Protein AF-A0A523JBJ1-F1 (afdb_monomer_lite)

pLDDT: mean 86.75, std 14.18, range [35.69, 98.5]

Radius of gyration: 25.0 Å; chains: 1; bounding box: 53×35×85 Å

Secondary structure (DSSP, 8-state):
------PPPPP-EEEE-S-SSBS-SS-EEEEES---TT-EEEEESSTT--GGGEEEEEE-SSSSEEEEEPPPP-S-EEEEEEEEEE-TTSPBPPPPS--EEEEE-SS----EEE----SS--SS-EEEEESPPTT--EEEESSTTS-SEEEEE-S-SSSEEEEEPP-S----

Foldseek 3Di:
DDDPPPADAAFEEKEWPDDPPDQFQKTKMKTFDQADAQKKKWKFQDQQRDPVRTFWIDGDPDGTIDMTIGHGDDDFDKGKMWMWIAHPVGRIHGIYPYIYIHGHDDPPDPWDKAFPDDVDDDQKGKIKIAQHDQQAKDFDAPDPVRPHTQWIDGRHHDRMDITTGHPPPPPD

Sequence (172 aa):
MQGATQGLRAPQNMLTLTTSPSSDPTPRFLIEGNFQIGNTIAIYLSSTCSEETLKGSVVAQNNTSAYVTSLPLTADGIYTYYSKTTSRDGQSSDCSTSSASYSFQTGQTELFIDVPINTGASLNPFVVVSNITIGASVFLFTDTNCRQLAGSESFVNSTSVEIEVDDGILTN

Structure (mmCIF, N/CA/C/O backbone):
data_AF-A0A523JBJ1-F1
#
_entry.id   AF-A0A523JBJ1-F1
#
loop_
_atom_site.group_PDB
_atom_site.id
_atom_site.type_symbol
_atom_site.label_atom_id
_atom_site.label_alt_id
_atom_site.label_comp_id
_atom_site.label_asym_id
_atom_site.label_entity_id
_atom_site.label_seq_id
_atom_site.pdbx_PDB_ins_code
_atom_site.Cartn_x
_atom_site.Cartn_y
_atom_site.Cartn_z
_atom_site.occupancy
_atom_site.B_iso_or_equiv
_atom_site.auth_seq_id
_atom_site.auth_comp_id
_atom_site.auth_asym_id
_atom_site.auth_atom_id
_atom_site.pdbx_PDB_model_num
ATOM 1 N N . MET A 1 1 ? -29.507 1.339 38.194 1.00 40.06 1 MET A N 1
ATOM 2 C CA . MET A 1 1 ? -28.825 2.153 37.167 1.00 40.06 1 MET A CA 1
ATOM 3 C C . MET A 1 1 ? -28.187 1.192 36.175 1.00 40.06 1 MET A C 1
ATOM 5 O O . MET A 1 1 ? -27.147 0.629 36.481 1.00 40.06 1 MET A O 1
ATOM 9 N N . GLN A 1 2 ? -28.864 0.885 35.067 1.00 40.47 2 GLN A N 1
ATOM 10 C CA . GLN A 1 2 ? -28.306 0.039 34.008 1.00 40.47 2 GLN A CA 1
ATOM 11 C C . GLN A 1 2 ? -27.459 0.935 33.103 1.00 40.47 2 GLN A C 1
ATOM 13 O O . GLN A 1 2 ? -27.996 1.720 32.327 1.00 40.47 2 GLN A O 1
ATOM 18 N N . GLY A 1 3 ? -26.137 0.882 33.270 1.00 40.38 3 GLY A N 1
ATOM 19 C CA . GLY A 1 3 ? -25.210 1.502 32.331 1.00 40.38 3 GLY A CA 1
ATOM 20 C C . GLY A 1 3 ? -25.229 0.692 31.043 1.00 40.38 3 GLY A C 1
ATOM 21 O O . GLY A 1 3 ? -24.780 -0.449 31.034 1.00 40.38 3 GLY A O 1
ATOM 22 N N . ALA A 1 4 ? -25.789 1.254 29.974 1.00 44.25 4 ALA A N 1
ATOM 23 C CA . ALA A 1 4 ? -25.639 0.685 28.647 1.00 44.25 4 ALA A CA 1
ATOM 24 C C . ALA A 1 4 ? -24.142 0.674 28.309 1.00 44.25 4 ALA A C 1
ATOM 26 O O . ALA A 1 4 ? -23.529 1.734 28.168 1.00 44.25 4 ALA A O 1
ATOM 27 N N . THR A 1 5 ? -23.544 -0.510 28.196 1.00 50.25 5 THR A N 1
ATOM 28 C CA . THR A 1 5 ? -22.264 -0.685 27.515 1.00 50.25 5 THR A CA 1
ATOM 29 C C . THR A 1 5 ? -22.492 -0.288 26.062 1.00 50.25 5 THR A C 1
ATOM 31 O O . THR A 1 5 ? -23.004 -1.067 25.262 1.00 50.25 5 THR A O 1
ATOM 34 N N . GLN A 1 6 ? -22.209 0.971 25.720 1.00 55.12 6 GLN A N 1
ATOM 35 C CA . GLN A 1 6 ? -22.236 1.395 24.326 1.00 55.12 6 GLN A CA 1
ATOM 36 C C . GLN A 1 6 ? -21.192 0.564 23.579 1.00 55.12 6 GLN A C 1
ATOM 38 O O . GLN A 1 6 ? -19.997 0.689 23.838 1.00 55.12 6 GLN A O 1
ATOM 43 N N . GLY A 1 7 ? -21.663 -0.341 22.719 1.00 68.06 7 GLY A N 1
ATOM 44 C CA . GLY A 1 7 ? -20.809 -1.218 21.928 1.00 68.06 7 GLY A CA 1
ATOM 45 C C . GLY A 1 7 ? -19.844 -0.409 21.066 1.00 68.06 7 GLY A C 1
ATOM 46 O O . GLY A 1 7 ? -20.199 0.652 20.542 1.00 68.06 7 GLY A O 1
ATOM 47 N N . LEU A 1 8 ? -18.616 -0.907 20.940 1.00 86.75 8 LEU A N 1
ATOM 48 C CA . LEU A 1 8 ? -17.588 -0.277 20.128 1.00 86.75 8 LEU A CA 1
ATOM 49 C C . LEU A 1 8 ? -18.034 -0.271 18.661 1.00 86.75 8 LEU A C 1
ATOM 51 O O . LEU A 1 8 ? -18.395 -1.311 18.113 1.00 86.75 8 LEU A O 1
ATOM 55 N N . ARG A 1 9 ? -18.043 0.902 18.025 1.00 90.38 9 ARG A N 1
ATOM 56 C CA . ARG A 1 9 ? -18.502 1.042 16.639 1.00 90.38 9 ARG A CA 1
ATOM 57 C C . ARG A 1 9 ? -17.362 0.784 15.661 1.00 90.38 9 ARG A C 1
ATOM 59 O O . ARG A 1 9 ? -16.225 1.184 15.908 1.00 90.38 9 ARG A O 1
ATOM 66 N N . ALA A 1 10 ? -17.698 0.149 14.543 1.00 94.38 10 ALA A N 1
ATOM 67 C CA . ALA A 1 10 ? -16.782 0.009 13.422 1.00 94.38 10 ALA A CA 1
ATOM 68 C C . ALA A 1 10 ? -16.414 1.394 12.847 1.00 94.38 10 ALA A C 1
ATOM 70 O O . ALA A 1 10 ? -17.237 2.320 12.911 1.00 94.38 10 ALA A O 1
ATOM 71 N N . PRO A 1 11 ? -15.206 1.553 12.279 1.00 95.75 11 PRO A N 1
ATOM 72 C CA . PRO A 1 11 ? -14.852 2.751 11.526 1.00 95.75 11 PRO A CA 1
ATOM 73 C C . PRO A 1 11 ? -15.815 2.997 10.356 1.00 95.75 11 PRO A C 1
ATOM 75 O O . PRO A 1 11 ? -16.339 2.057 9.755 1.00 95.75 11 PRO A O 1
ATOM 78 N N . GLN A 1 12 ? -16.066 4.269 10.052 1.00 95.69 12 GLN A N 1
ATOM 79 C CA . GLN A 1 12 ? -17.123 4.692 9.129 1.00 95.69 12 GLN A CA 1
ATOM 80 C C . GLN A 1 12 ? -16.608 4.938 7.715 1.00 95.69 12 GLN A C 1
ATOM 82 O O . GLN A 1 12 ? -17.297 4.605 6.755 1.00 95.69 12 GLN A O 1
ATOM 87 N N . ASN A 1 13 ? -15.414 5.516 7.589 1.00 96.12 13 ASN A N 1
ATOM 88 C CA . ASN A 1 13 ? -14.825 5.864 6.304 1.00 96.12 13 ASN A CA 1
ATOM 89 C C . ASN A 1 13 ? -13.325 5.564 6.302 1.00 96.12 13 ASN A C 1
ATOM 91 O O . ASN A 1 13 ? -12.675 5.564 7.352 1.00 96.12 13 ASN A O 1
ATOM 95 N N . MET A 1 14 ? -12.782 5.310 5.118 1.00 97.12 14 MET A N 1
ATOM 96 C CA . MET A 1 14 ? -11.365 5.037 4.926 1.00 97.12 14 MET A CA 1
ATOM 97 C C . MET A 1 14 ? -10.899 5.630 3.602 1.00 97.12 14 MET A C 1
ATOM 99 O O . MET A 1 14 ? -11.498 5.379 2.560 1.00 97.12 14 MET A O 1
ATOM 103 N N . LEU A 1 15 ? -9.812 6.395 3.647 1.00 95.81 15 LEU A N 1
ATOM 104 C CA . LEU A 1 15 ? -9.244 7.099 2.503 1.00 95.81 15 LEU A CA 1
ATOM 105 C C . LEU A 1 15 ? -7.750 6.790 2.392 1.00 95.81 15 LEU A C 1
ATOM 107 O O . LEU A 1 15 ? -7.019 6.872 3.381 1.00 95.81 15 LEU A O 1
ATOM 111 N N . THR A 1 16 ? -7.284 6.469 1.187 1.00 95.19 16 THR A N 1
ATOM 112 C CA . THR A 1 16 ? -5.851 6.360 0.885 1.00 95.19 16 THR A CA 1
ATOM 113 C C . THR A 1 16 ? -5.263 7.767 0.753 1.00 95.19 16 THR A C 1
ATOM 115 O O . THR A 1 16 ? -5.763 8.578 -0.022 1.00 95.19 16 THR A O 1
ATOM 118 N N . LEU A 1 17 ? -4.213 8.066 1.517 1.00 92.50 17 LEU A N 1
ATOM 119 C CA . LEU A 1 17 ? -3.486 9.341 1.464 1.00 92.50 17 LEU A CA 1
ATOM 120 C C . LEU A 1 17 ? -2.255 9.274 0.563 1.00 92.50 17 LEU A C 1
ATOM 122 O O . LEU A 1 17 ? -1.823 10.295 0.036 1.00 92.50 17 LEU A O 1
ATOM 126 N N . THR A 1 18 ? -1.672 8.086 0.414 1.00 86.50 18 THR A N 1
ATOM 127 C CA . THR A 1 18 ? -0.615 7.857 -0.569 1.00 86.50 18 THR A CA 1
ATOM 128 C C . THR A 1 18 ? -1.235 7.831 -1.961 1.00 86.50 18 THR A C 1
ATOM 130 O O . THR A 1 18 ? -2.264 7.188 -2.180 1.00 86.50 18 THR A O 1
ATOM 133 N N . THR A 1 19 ? -0.615 8.534 -2.906 1.00 85.56 19 THR A N 1
ATOM 134 C CA . THR A 1 19 ? -1.013 8.493 -4.316 1.00 85.56 19 THR A CA 1
ATOM 135 C C . THR A 1 19 ? -0.988 7.056 -4.819 1.00 85.56 19 THR A C 1
ATOM 137 O O . THR A 1 19 ? -0.114 6.279 -4.444 1.00 85.56 19 THR A O 1
ATOM 140 N N . SER A 1 20 ? -1.961 6.685 -5.643 1.00 86.12 20 SER A N 1
ATOM 141 C CA . SER A 1 20 ? -2.076 5.331 -6.172 1.00 86.12 20 SER A CA 1
ATOM 142 C C . SER A 1 20 ? -2.513 5.383 -7.637 1.00 86.12 20 SER A C 1
ATOM 144 O O . SER A 1 20 ? -3.434 6.150 -7.931 1.00 86.12 20 SER A O 1
ATOM 146 N N . PRO A 1 21 ? -1.910 4.584 -8.539 1.00 88.75 21 PRO A N 1
ATOM 147 C CA . PRO A 1 21 ? -0.831 3.614 -8.295 1.00 88.75 21 PRO A CA 1
ATOM 148 C C . PRO A 1 21 ? 0.502 4.232 -7.838 1.00 88.75 21 PRO A C 1
ATOM 150 O O . PRO A 1 21 ? 0.738 5.416 -8.060 1.00 88.75 21 PRO A O 1
ATOM 153 N N . SER A 1 22 ? 1.335 3.465 -7.125 1.00 85.62 22 SER A N 1
ATOM 154 C CA . SER A 1 22 ? 2.629 3.944 -6.609 1.00 85.62 22 SER A CA 1
ATOM 155 C C . SER A 1 22 ? 3.581 2.800 -6.238 1.00 85.62 22 SER A C 1
ATOM 157 O O . SER A 1 22 ? 3.156 1.675 -5.965 1.00 85.62 22 SER A O 1
ATOM 159 N N . SER A 1 23 ? 4.878 3.114 -6.199 1.00 86.12 23 SER A N 1
ATOM 160 C CA . SER A 1 23 ? 5.956 2.233 -5.743 1.00 86.12 23 SER A CA 1
ATOM 161 C C . SER A 1 23 ? 6.284 2.385 -4.252 1.00 86.12 23 SER A C 1
ATOM 163 O O . SER A 1 23 ? 7.267 1.811 -3.787 1.00 86.12 23 SER A O 1
ATOM 165 N N . ASP A 1 24 ? 5.518 3.174 -3.490 1.00 88.62 24 ASP A N 1
ATOM 166 C CA . ASP A 1 24 ? 5.656 3.249 -2.030 1.00 88.62 24 ASP A CA 1
ATOM 167 C C . ASP A 1 24 ? 5.135 1.938 -1.404 1.00 88.62 24 ASP A C 1
ATOM 169 O O . ASP A 1 24 ? 3.944 1.633 -1.521 1.00 88.62 24 ASP A O 1
ATOM 173 N N . PRO A 1 25 ? 5.984 1.130 -0.744 1.00 91.25 25 PRO A N 1
ATOM 174 C CA . PRO A 1 25 ? 5.550 -0.135 -0.158 1.00 91.25 25 PRO A CA 1
ATOM 175 C C . PRO A 1 25 ? 4.716 0.055 1.117 1.00 91.25 25 PRO A C 1
ATOM 177 O O . PRO A 1 25 ? 4.166 -0.917 1.628 1.00 91.25 25 PRO A O 1
ATOM 180 N N . THR A 1 26 ? 4.624 1.269 1.660 1.00 95.31 26 THR A N 1
ATOM 181 C CA . THR A 1 26 ? 3.996 1.582 2.951 1.00 95.31 26 THR A CA 1
ATOM 182 C C . THR A 1 26 ? 2.930 2.675 2.821 1.00 95.31 26 THR A C 1
ATOM 184 O O . THR A 1 26 ? 3.078 3.760 3.393 1.00 95.31 26 THR A O 1
ATOM 187 N N . PRO A 1 27 ? 1.825 2.424 2.090 1.00 96.00 27 PRO A N 1
ATOM 188 C CA . PRO A 1 27 ? 0.756 3.401 1.936 1.00 96.00 27 PRO A CA 1
ATOM 189 C C . PRO A 1 27 ? 0.190 3.884 3.278 1.00 96.00 27 PRO A C 1
ATOM 191 O O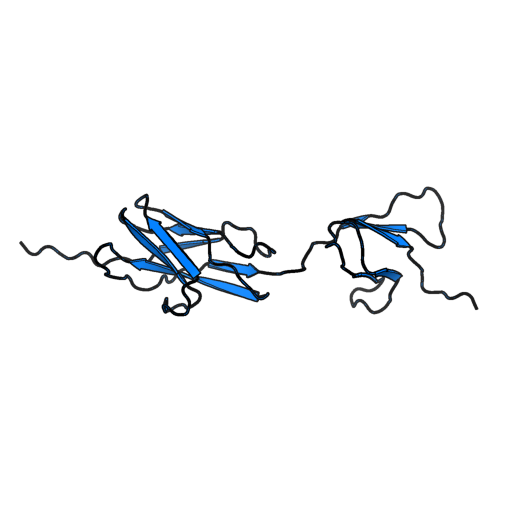 . PRO A 1 27 ? 0.101 3.152 4.270 1.00 96.00 27 PRO A O 1
ATOM 194 N N . ARG A 1 28 ? -0.230 5.148 3.292 1.00 97.38 28 ARG A N 1
ATOM 195 C CA . ARG A 1 28 ? -0.845 5.819 4.437 1.00 97.38 28 ARG A CA 1
ATOM 196 C C . ARG A 1 28 ? -2.338 5.973 4.216 1.00 97.38 28 ARG A C 1
ATOM 198 O O . ARG A 1 28 ? -2.777 6.293 3.113 1.00 97.38 28 ARG A O 1
ATOM 205 N N . PHE A 1 29 ? -3.103 5.829 5.289 1.00 98.00 29 PHE A N 1
ATOM 206 C CA . PHE A 1 29 ? -4.558 5.909 5.275 1.00 98.00 29 PHE A CA 1
ATOM 207 C C . PHE A 1 29 ? -5.070 6.879 6.335 1.00 98.00 29 PHE A C 1
ATOM 209 O O . PHE A 1 29 ? -4.527 6.944 7.441 1.00 98.00 29 PHE A O 1
ATOM 216 N N . LEU A 1 30 ? -6.138 7.597 5.998 1.00 97.81 30 LEU A N 1
ATOM 217 C CA . LEU A 1 30 ? -6.999 8.307 6.935 1.00 97.81 30 LEU A CA 1
ATOM 218 C C . LEU A 1 30 ? -8.224 7.435 7.199 1.00 97.81 30 LEU A C 1
ATOM 220 O O . LEU A 1 30 ? -8.931 7.048 6.271 1.00 97.81 30 LEU A O 1
ATOM 224 N N . ILE A 1 31 ? -8.471 7.133 8.464 1.00 97.94 31 ILE A N 1
ATOM 225 C CA . ILE A 1 31 ? -9.620 6.354 8.916 1.00 97.94 31 ILE A CA 1
ATOM 226 C C . ILE A 1 31 ? -10.480 7.286 9.752 1.00 97.94 31 ILE A C 1
ATOM 228 O O . ILE A 1 31 ? -9.974 7.895 10.693 1.00 97.94 31 ILE A O 1
ATOM 232 N N . GLU A 1 32 ? -11.761 7.396 9.423 1.00 97.31 32 GLU A N 1
ATOM 233 C CA . GLU A 1 32 ? -12.705 8.261 10.127 1.00 97.31 32 GLU A CA 1
ATOM 234 C C . GLU A 1 32 ? -13.744 7.425 10.872 1.00 97.31 32 GLU A C 1
ATOM 236 O O . GLU A 1 32 ? -14.203 6.376 10.405 1.00 97.31 32 GLU A O 1
ATOM 241 N N . GLY A 1 33 ? -14.129 7.890 12.052 1.00 94.31 33 GLY A N 1
ATOM 242 C CA . GLY A 1 33 ? -15.116 7.225 12.887 1.00 94.31 33 GLY A CA 1
ATOM 243 C C . GLY A 1 33 ? -15.248 7.891 14.247 1.00 94.31 33 GLY A C 1
ATOM 244 O O . GLY A 1 33 ? -14.586 8.877 14.540 1.00 94.31 33 GLY A O 1
ATOM 245 N N . ASN A 1 34 ? -16.106 7.334 15.099 1.00 93.19 34 ASN A N 1
ATOM 246 C CA . ASN A 1 34 ? -16.296 7.823 16.465 1.00 93.19 34 ASN A CA 1
ATOM 247 C C . ASN A 1 34 ? -15.378 7.053 17.416 1.00 93.19 34 ASN A C 1
ATOM 249 O O . ASN A 1 34 ? -15.789 6.072 18.041 1.00 93.19 34 ASN A O 1
ATOM 253 N N . PHE A 1 35 ? -14.118 7.464 17.474 1.00 92.75 35 PHE A N 1
ATOM 254 C CA . PHE A 1 35 ? -13.100 6.820 18.294 1.00 92.75 35 PHE A CA 1
ATOM 255 C C . PHE A 1 35 ? -13.094 7.372 19.719 1.00 92.75 35 PHE A C 1
ATOM 257 O O . PHE A 1 35 ? -13.542 8.484 19.992 1.00 92.75 35 PHE A O 1
ATOM 264 N N . GLN A 1 36 ? -12.548 6.584 20.640 1.00 93.50 36 GLN A N 1
ATOM 265 C CA . GLN A 1 36 ? -12.127 7.073 21.947 1.00 93.50 36 GLN A CA 1
ATOM 266 C C . GLN A 1 36 ? -10.604 7.085 21.966 1.00 93.50 36 GLN A C 1
ATOM 268 O O . GLN A 1 36 ? -9.974 6.116 21.532 1.00 93.50 36 GLN A O 1
ATOM 273 N N . ILE A 1 37 ? -10.017 8.167 22.478 1.00 94.56 37 ILE A N 1
ATOM 274 C CA . ILE A 1 37 ? -8.568 8.265 22.681 1.00 94.56 37 ILE A CA 1
ATOM 275 C C . ILE A 1 37 ? -8.073 7.056 23.482 1.00 94.56 37 ILE A C 1
ATOM 277 O O . ILE A 1 37 ? -8.637 6.707 24.519 1.00 94.56 37 ILE A O 1
ATOM 281 N N . GLY A 1 38 ? -6.999 6.430 23.002 1.00 94.38 38 GLY A N 1
ATOM 282 C CA . GLY A 1 38 ? -6.427 5.224 23.604 1.00 94.38 38 GLY A CA 1
ATOM 283 C C . GLY A 1 38 ? -6.925 3.905 23.008 1.00 94.38 38 GLY A C 1
ATOM 284 O O . GLY A 1 38 ? -6.293 2.879 23.253 1.00 94.38 38 GLY A O 1
ATOM 285 N N . ASN A 1 39 ? -7.990 3.909 22.200 1.00 95.75 39 ASN A N 1
ATOM 286 C CA . ASN A 1 39 ? -8.371 2.729 21.421 1.00 95.75 39 ASN A CA 1
ATOM 287 C C . ASN A 1 39 ? -7.356 2.474 20.306 1.00 95.75 39 ASN A C 1
ATOM 289 O O . ASN A 1 39 ? -6.757 3.405 19.776 1.00 95.75 39 ASN A O 1
ATOM 293 N N . THR A 1 40 ? -7.187 1.218 19.917 1.00 97.62 40 THR A N 1
ATOM 294 C CA . THR A 1 40 ? -6.360 0.843 18.768 1.00 97.62 40 THR A CA 1
ATOM 295 C C . THR A 1 40 ? -7.223 0.801 17.516 1.00 97.62 40 THR A C 1
ATOM 297 O O . THR A 1 40 ? -8.265 0.155 17.516 1.00 97.62 40 THR A O 1
ATOM 300 N N . ILE A 1 41 ? -6.796 1.470 16.451 1.00 97.94 41 ILE A N 1
ATOM 301 C CA . ILE A 1 41 ? -7.361 1.330 15.110 1.00 97.94 41 ILE A CA 1
ATOM 302 C C . ILE A 1 41 ? -6.365 0.525 14.290 1.00 97.94 41 ILE A C 1
ATOM 304 O O . ILE A 1 41 ? -5.195 0.898 14.206 1.00 97.94 41 ILE A O 1
ATOM 308 N N . ALA A 1 42 ? -6.823 -0.560 13.681 1.00 98.31 42 ALA A N 1
ATOM 309 C CA . ALA A 1 42 ? -6.009 -1.440 12.857 1.00 98.31 42 ALA A CA 1
ATOM 310 C C . ALA A 1 42 ? -6.586 -1.562 11.444 1.00 98.31 42 ALA A C 1
ATOM 312 O O . ALA A 1 42 ? -7.800 -1.459 11.263 1.00 98.31 42 ALA A O 1
ATOM 313 N N . ILE A 1 43 ? -5.711 -1.783 10.462 1.00 98.44 43 ILE A N 1
ATOM 314 C CA . ILE A 1 43 ? -6.071 -2.024 9.061 1.00 98.44 43 ILE A CA 1
ATOM 315 C C . ILE A 1 43 ? -5.748 -3.457 8.648 1.00 98.44 43 ILE A C 1
ATOM 317 O O . ILE A 1 43 ? -4.746 -4.029 9.081 1.00 98.44 43 ILE A O 1
ATOM 321 N N . TYR A 1 44 ? -6.584 -4.022 7.787 1.00 98.50 44 TYR A N 1
ATOM 322 C CA . TYR A 1 44 ? -6.567 -5.427 7.386 1.00 98.50 44 TYR A CA 1
ATOM 323 C C . TYR A 1 44 ? -6.822 -5.563 5.887 1.00 98.50 44 TYR A C 1
ATOM 325 O O . TYR A 1 44 ? -7.494 -4.715 5.314 1.00 98.50 44 TYR A O 1
ATOM 333 N N . LEU A 1 45 ? -6.353 -6.644 5.262 1.00 97.81 45 LEU A N 1
ATOM 334 C CA . LEU A 1 45 ? -6.681 -6.959 3.858 1.00 97.81 45 LEU A CA 1
ATOM 335 C C . LEU A 1 45 ? -7.942 -7.822 3.689 1.00 97.81 45 LEU A C 1
ATOM 337 O O . LEU A 1 45 ? -8.399 -8.029 2.569 1.00 97.81 45 LEU A O 1
ATOM 341 N N . SER A 1 46 ? -8.502 -8.344 4.783 1.00 97.38 46 SER A N 1
ATOM 342 C CA . SER A 1 46 ? -9.770 -9.079 4.762 1.00 97.38 46 SER A CA 1
ATOM 343 C C . SER A 1 46 ? -10.938 -8.188 5.172 1.00 97.38 46 SER A C 1
ATOM 345 O O . SER A 1 46 ? -10.842 -7.461 6.162 1.00 97.38 46 SER A O 1
ATOM 347 N N . SER A 1 47 ? -12.082 -8.352 4.503 1.00 96.62 47 SER A N 1
ATOM 348 C CA . SER A 1 47 ? -13.361 -7.730 4.877 1.00 96.62 47 SER A CA 1
ATOM 349 C C . SER A 1 47 ? -13.911 -8.209 6.224 1.00 96.62 47 SER A C 1
ATOM 351 O O . SER A 1 47 ? -14.828 -7.604 6.773 1.00 96.62 47 SER A O 1
ATOM 353 N N . THR A 1 48 ? -13.348 -9.282 6.783 1.00 96.56 48 THR A N 1
ATOM 354 C CA . THR A 1 48 ? -13.659 -9.783 8.130 1.00 96.56 48 THR A CA 1
ATOM 355 C C . THR A 1 48 ? -12.663 -9.314 9.191 1.00 96.56 48 THR A C 1
ATOM 357 O O . THR A 1 48 ? -12.795 -9.701 10.350 1.00 96.56 48 THR A O 1
ATOM 360 N N . CYS A 1 49 ? -11.653 -8.513 8.827 1.00 97.19 49 CYS A N 1
ATOM 361 C CA . CYS A 1 49 ? -10.594 -8.046 9.726 1.00 97.19 49 CYS A CA 1
ATOM 362 C C . CYS A 1 49 ? -9.911 -9.186 10.517 1.00 97.19 49 CYS A C 1
ATOM 364 O O . CYS A 1 49 ? -9.662 -9.070 11.723 1.00 97.19 49 CYS A O 1
ATOM 366 N N . SER A 1 50 ? -9.635 -10.302 9.830 1.00 96.31 50 SER A N 1
ATOM 367 C CA . SER A 1 50 ? -8.923 -11.459 10.384 1.00 96.31 50 SER A CA 1
ATOM 368 C C . SER A 1 50 ? -7.476 -11.098 10.723 1.00 96.31 50 SER A C 1
ATOM 370 O O . SER A 1 50 ? -6.794 -10.483 9.903 1.00 96.31 50 SER A O 1
ATOM 372 N N . GLU A 1 51 ? -6.981 -11.536 11.882 1.00 94.62 51 GLU A N 1
ATOM 373 C CA . GLU A 1 51 ? -5.646 -11.168 12.389 1.00 94.62 51 GLU A CA 1
ATOM 374 C C . GLU A 1 51 ? -4.491 -11.554 11.449 1.00 94.62 51 GLU A C 1
ATOM 376 O O . GLU A 1 51 ? -3.517 -10.816 11.339 1.00 94.62 51 GLU A O 1
ATOM 381 N N . GLU A 1 52 ? -4.626 -12.636 10.677 1.00 96.38 52 GLU A N 1
ATOM 382 C CA . GLU A 1 52 ? -3.637 -13.041 9.660 1.00 96.38 52 GLU A CA 1
ATOM 383 C C . GLU A 1 52 ? -3.449 -12.003 8.541 1.00 96.38 52 GLU A C 1
ATOM 385 O O . GLU A 1 52 ? -2.431 -11.985 7.852 1.00 96.38 52 GLU A O 1
ATOM 390 N N . THR A 1 53 ? -4.434 -11.122 8.357 1.00 97.19 53 THR A N 1
ATOM 391 C CA . THR A 1 53 ? -4.424 -10.073 7.333 1.00 97.19 53 THR A CA 1
ATOM 392 C C . THR A 1 53 ? -4.101 -8.693 7.891 1.00 97.19 53 THR A C 1
ATOM 394 O O . THR A 1 53 ? -4.235 -7.710 7.160 1.00 97.19 53 THR A O 1
ATOM 397 N N . LEU A 1 54 ? -3.690 -8.599 9.162 1.00 97.88 54 LEU A N 1
ATOM 398 C CA . LEU A 1 54 ? -3.294 -7.346 9.797 1.00 97.88 54 LEU A CA 1
ATOM 399 C C . LEU A 1 54 ? -2.150 -6.692 9.013 1.00 97.88 54 LEU A C 1
ATOM 401 O O . LEU A 1 54 ? -1.104 -7.294 8.764 1.00 97.88 54 LEU A O 1
ATOM 405 N N . LYS A 1 55 ? -2.347 -5.429 8.640 1.00 97.94 55 LYS A N 1
ATOM 406 C CA . LYS A 1 55 ? -1.385 -4.633 7.874 1.00 97.94 55 LYS A CA 1
ATOM 407 C C . LYS A 1 55 ? -1.026 -3.315 8.526 1.00 97.94 55 LYS A C 1
ATOM 409 O O . LYS A 1 55 ? -0.375 -2.516 7.882 1.00 97.94 55 LYS A O 1
ATOM 414 N N . GLY A 1 56 ? -1.382 -3.068 9.775 1.00 97.94 56 GLY A N 1
ATOM 415 C CA . GLY A 1 56 ? -0.931 -1.875 10.487 1.00 97.94 56 GLY A CA 1
ATOM 416 C C . GLY A 1 56 ? -1.912 -1.467 11.564 1.00 97.94 56 GLY A C 1
ATOM 417 O O . GLY A 1 56 ? -3.073 -1.872 11.543 1.00 97.94 56 GLY A O 1
ATOM 418 N N . SER A 1 57 ? -1.446 -0.663 12.510 1.00 98.00 57 SER A N 1
ATOM 419 C CA . SER A 1 57 ? -2.283 -0.168 13.596 1.00 98.00 57 SER A CA 1
ATOM 420 C C . SER A 1 57 ? -1.734 1.112 14.203 1.00 98.00 57 SER A C 1
ATOM 422 O O . SER A 1 57 ? -0.526 1.342 14.192 1.00 98.00 57 SER A O 1
ATOM 424 N N . VAL A 1 58 ? -2.615 1.906 14.800 1.00 98.31 58 VAL A N 1
ATOM 425 C CA . VAL A 1 58 ? -2.275 3.101 15.572 1.00 98.31 58 VAL A CA 1
ATOM 426 C C . VAL A 1 58 ? -3.185 3.212 16.789 1.00 98.31 58 VAL A C 1
ATOM 428 O O . VAL A 1 58 ? -4.318 2.737 16.778 1.00 98.31 58 VAL A O 1
ATOM 431 N N . VAL A 1 59 ? -2.713 3.880 17.836 1.00 97.62 59 VAL A N 1
ATOM 432 C CA . VAL A 1 59 ? -3.566 4.277 18.959 1.00 97.62 59 VAL A CA 1
ATOM 433 C C . VAL A 1 59 ? -4.236 5.612 18.629 1.00 97.62 59 VAL A C 1
ATOM 435 O O . VAL A 1 59 ? -3.564 6.566 18.238 1.00 97.62 59 VAL A O 1
ATOM 438 N N . ALA A 1 60 ? -5.555 5.689 18.799 1.00 95.88 60 ALA A N 1
ATOM 439 C CA . ALA A 1 60 ? -6.353 6.890 18.603 1.00 95.88 60 ALA A CA 1
ATOM 440 C C . ALA A 1 60 ? -5.828 8.037 19.476 1.00 95.88 60 ALA A C 1
ATOM 442 O O . ALA A 1 60 ? -5.778 7.916 20.703 1.00 95.88 60 ALA A O 1
ATOM 443 N N . GLN A 1 61 ? -5.484 9.161 18.848 1.00 95.81 61 GLN A N 1
ATOM 444 C CA . GLN A 1 61 ? -5.073 10.389 19.542 1.00 95.81 61 GLN A CA 1
ATOM 445 C C . GLN A 1 61 ? -6.173 11.456 19.568 1.00 95.81 61 GLN A C 1
ATOM 447 O O . GLN A 1 61 ? -6.056 12.456 20.270 1.00 95.81 61 GLN A O 1
ATOM 452 N N . ASN A 1 62 ? -7.252 11.243 18.818 1.00 93.94 62 ASN A N 1
ATOM 453 C CA . ASN A 1 62 ? -8.449 12.070 18.820 1.00 93.94 62 ASN A CA 1
ATOM 454 C C . ASN A 1 62 ? -9.688 11.173 18.624 1.00 93.94 62 ASN A C 1
ATOM 456 O O . ASN A 1 62 ? -9.561 9.956 18.472 1.00 93.94 62 ASN A O 1
ATOM 460 N N . ASN A 1 63 ? -10.878 11.774 18.644 1.00 94.25 63 ASN A N 1
ATOM 461 C CA . ASN A 1 63 ? -12.144 11.037 18.647 1.00 94.25 63 ASN A CA 1
ATOM 462 C C . ASN A 1 63 ? -12.792 10.872 17.262 1.00 94.25 63 ASN A C 1
ATOM 464 O O . ASN A 1 63 ? -13.872 10.295 17.177 1.00 94.25 63 ASN A O 1
ATOM 468 N N . THR A 1 64 ? -12.187 11.401 16.198 1.00 94.69 64 THR A N 1
ATOM 469 C CA . THR A 1 64 ? -12.817 11.493 14.868 1.00 94.69 64 THR A CA 1
ATOM 470 C C . THR A 1 64 ? -12.022 10.814 13.762 1.00 94.69 64 THR A C 1
ATOM 472 O O . THR A 1 64 ? -12.595 10.374 12.769 1.00 94.69 64 THR A O 1
ATOM 475 N N . SER A 1 65 ? -10.699 10.751 13.898 1.00 96.25 65 SER A N 1
ATOM 476 C CA . SER A 1 65 ? -9.815 10.271 12.846 1.00 96.25 65 SER A CA 1
ATOM 477 C C . SER A 1 65 ? -8.538 9.623 13.370 1.00 96.25 65 SER A C 1
ATOM 479 O O . SER A 1 65 ? -8.020 9.955 14.438 1.00 96.25 65 SER A O 1
ATOM 481 N N . ALA A 1 66 ? -7.999 8.705 12.579 1.00 97.19 66 ALA A N 1
ATOM 482 C CA . ALA A 1 66 ? -6.730 8.046 12.824 1.00 97.19 66 ALA A CA 1
ATOM 483 C C . ALA A 1 66 ? -5.933 7.947 11.520 1.00 97.19 66 ALA A C 1
ATOM 485 O O . ALA A 1 66 ? -6.488 7.653 10.462 1.00 97.19 66 ALA A O 1
ATOM 486 N N . TYR A 1 67 ? -4.625 8.180 11.611 1.00 97.75 67 TYR A N 1
ATOM 487 C CA . TYR A 1 67 ? -3.698 7.999 10.498 1.00 97.75 67 TYR A CA 1
ATOM 488 C C . TYR A 1 67 ? -2.936 6.698 10.703 1.00 97.75 67 TYR A C 1
ATOM 490 O O . TYR A 1 67 ? -2.257 6.542 11.719 1.00 97.75 67 TYR A O 1
ATOM 498 N N . VAL A 1 68 ? -3.034 5.778 9.748 1.00 98.19 68 VAL A N 1
ATOM 499 C CA . VAL A 1 68 ? -2.354 4.479 9.814 1.00 98.19 68 VAL A CA 1
ATOM 500 C C . VAL A 1 68 ? -1.445 4.331 8.605 1.00 98.19 68 VAL A C 1
ATOM 502 O O . VAL A 1 68 ? -1.894 4.455 7.468 1.00 98.19 68 VAL A O 1
ATOM 505 N N . THR A 1 69 ? -0.166 4.067 8.854 1.00 97.81 69 THR A N 1
ATOM 506 C CA . THR A 1 69 ? 0.784 3.616 7.830 1.00 97.81 69 THR A CA 1
ATOM 507 C C . THR A 1 69 ? 0.749 2.096 7.792 1.00 97.81 69 THR A C 1
ATOM 509 O O . THR A 1 69 ? 0.774 1.462 8.853 1.00 97.81 69 THR A O 1
ATOM 512 N N . SER A 1 70 ? 0.677 1.500 6.603 1.00 97.75 70 SER A N 1
ATOM 513 C CA . SER A 1 70 ? 0.690 0.046 6.507 1.00 97.75 70 SER A CA 1
ATOM 514 C C . SER A 1 70 ? 2.077 -0.547 6.749 1.00 97.75 70 SER A C 1
ATOM 516 O O . SER A 1 70 ? 3.110 0.098 6.579 1.00 97.75 70 SER A O 1
ATOM 518 N N . LEU A 1 71 ? 2.096 -1.831 7.085 1.00 96.44 71 LEU A N 1
ATOM 519 C CA . LEU A 1 71 ? 3.254 -2.691 6.944 1.00 96.44 71 LEU A CA 1
ATOM 520 C C . LEU A 1 71 ? 3.659 -2.757 5.462 1.00 96.44 71 LEU A C 1
ATOM 522 O O . LEU A 1 71 ? 2.777 -2.656 4.599 1.00 96.44 71 LEU A O 1
ATOM 526 N N . PRO A 1 72 ? 4.956 -2.964 5.170 1.00 93.75 72 PRO A N 1
ATOM 527 C CA . PRO A 1 72 ? 5.448 -3.041 3.804 1.00 93.75 72 PRO A CA 1
ATOM 528 C C . PRO A 1 72 ? 4.730 -4.101 2.962 1.00 93.75 72 PRO A C 1
ATOM 530 O O . PRO A 1 72 ? 4.527 -5.244 3.391 1.00 93.75 72 PRO A O 1
ATOM 533 N N . LEU A 1 73 ? 4.368 -3.712 1.746 1.00 93.69 73 LEU A N 1
ATOM 534 C CA . LEU A 1 73 ? 3.940 -4.594 0.672 1.00 93.69 73 LEU A CA 1
ATOM 535 C C . LEU A 1 73 ? 5.168 -5.167 -0.038 1.00 93.69 73 LEU A C 1
ATOM 537 O O . LEU A 1 73 ? 6.196 -4.506 -0.164 1.00 93.69 73 LEU A O 1
ATOM 541 N N . THR A 1 74 ? 5.069 -6.424 -0.467 1.00 90.69 74 THR A N 1
ATOM 542 C CA . THR A 1 74 ? 6.210 -7.189 -0.999 1.00 90.69 74 THR A CA 1
ATOM 543 C C . THR A 1 74 ? 5.996 -7.692 -2.421 1.00 90.69 74 THR A C 1
ATOM 545 O O . THR A 1 74 ? 6.889 -8.326 -2.972 1.00 90.69 74 THR A O 1
ATOM 548 N N . ALA A 1 75 ? 4.813 -7.483 -2.994 1.00 91.06 75 ALA A N 1
ATOM 549 C CA . ALA A 1 75 ? 4.459 -7.968 -4.318 1.00 91.06 75 ALA A CA 1
ATOM 550 C C . ALA A 1 75 ? 3.545 -6.963 -5.006 1.00 91.06 75 ALA A C 1
ATOM 552 O O . ALA A 1 75 ? 2.677 -6.390 -4.355 1.00 91.06 75 ALA A O 1
ATOM 553 N N . ASP A 1 76 ? 3.718 -6.777 -6.307 1.00 91.19 76 ASP A N 1
ATOM 554 C CA . ASP A 1 76 ? 2.840 -5.905 -7.077 1.00 91.19 76 ASP A CA 1
ATOM 555 C C . ASP A 1 76 ? 1.398 -6.415 -7.041 1.00 91.19 76 ASP A C 1
ATOM 557 O O . ASP A 1 76 ? 1.137 -7.622 -7.086 1.00 91.19 76 ASP A O 1
ATOM 561 N N . GLY A 1 77 ? 0.445 -5.492 -6.975 1.00 93.69 77 GLY A N 1
ATOM 562 C CA . GLY A 1 77 ? -0.966 -5.839 -6.960 1.00 93.69 77 GLY A CA 1
ATOM 563 C C . GLY A 1 77 ? -1.869 -4.742 -6.424 1.00 93.69 77 GLY A C 1
ATOM 564 O O . GLY A 1 77 ? -1.430 -3.686 -5.968 1.00 93.69 77 GLY A O 1
ATOM 565 N N . ILE A 1 78 ? -3.169 -5.026 -6.476 1.00 95.94 78 ILE A N 1
ATOM 566 C CA . ILE A 1 78 ? -4.208 -4.177 -5.899 1.00 95.94 78 ILE A CA 1
ATOM 567 C C . ILE A 1 78 ? -4.575 -4.741 -4.530 1.00 95.94 78 ILE A C 1
ATOM 569 O O . ILE A 1 78 ? -4.990 -5.893 -4.404 1.00 95.94 78 ILE A O 1
ATOM 573 N N . TYR A 1 79 ? -4.444 -3.902 -3.513 1.00 97.38 79 TYR A N 1
ATOM 574 C CA . TYR A 1 79 ? -4.720 -4.219 -2.123 1.00 97.38 79 TYR A CA 1
ATOM 575 C C . TYR A 1 79 ? -5.933 -3.432 -1.649 1.00 97.38 79 TYR A C 1
ATOM 577 O O . TYR A 1 79 ? -5.926 -2.203 -1.688 1.00 97.38 79 TYR A O 1
ATOM 585 N N . THR A 1 80 ? -6.963 -4.126 -1.173 1.00 98.00 80 THR A N 1
ATOM 586 C CA . THR A 1 80 ? -8.135 -3.501 -0.552 1.00 98.00 80 THR A CA 1
ATOM 587 C C . THR A 1 80 ? -8.029 -3.627 0.959 1.00 98.00 80 THR A C 1
ATOM 589 O O . THR A 1 80 ? -7.890 -4.726 1.491 1.00 98.00 80 THR A O 1
ATOM 592 N N . TYR A 1 81 ? -8.084 -2.492 1.644 1.00 98.44 81 TYR A N 1
ATOM 593 C CA . TYR A 1 81 ? -7.943 -2.389 3.083 1.00 98.44 81 TYR A CA 1
ATOM 594 C C . TYR A 1 81 ? -9.282 -2.113 3.755 1.00 98.44 81 TYR A C 1
ATOM 596 O O . TYR A 1 81 ? -10.078 -1.299 3.288 1.00 98.44 81 TYR A O 1
ATOM 604 N N . TYR A 1 82 ? -9.464 -2.754 4.898 1.00 98.38 82 TYR A N 1
ATOM 605 C CA . TYR A 1 82 ? -10.564 -2.586 5.836 1.00 98.38 82 TYR A CA 1
ATOM 606 C C . TYR A 1 82 ? -9.998 -2.202 7.197 1.00 98.38 82 TYR A C 1
ATOM 608 O O . TYR A 1 82 ? -8.793 -2.307 7.424 1.00 98.38 82 TYR A O 1
ATOM 616 N N . SER A 1 83 ? -10.845 -1.768 8.123 1.00 98.06 83 SER A N 1
ATOM 617 C CA . SER A 1 83 ? -10.398 -1.283 9.427 1.00 98.06 83 SER A CA 1
ATOM 618 C C . SER A 1 83 ? -11.276 -1.763 10.577 1.00 98.06 83 SER A C 1
ATOM 620 O O . SER A 1 83 ? -12.471 -1.998 10.420 1.00 98.06 83 SER A O 1
ATOM 622 N N . LYS A 1 84 ? -10.672 -1.910 11.755 1.00 96.81 84 LYS A N 1
ATOM 623 C CA . LYS A 1 84 ? -11.325 -2.331 13.002 1.00 96.81 84 LYS A CA 1
ATOM 624 C C . LYS A 1 84 ? -10.830 -1.463 14.146 1.00 96.81 84 LYS A C 1
ATOM 626 O O . LYS A 1 84 ? -9.669 -1.052 14.147 1.00 96.81 84 LYS A O 1
ATOM 631 N N . THR A 1 85 ? -11.690 -1.232 15.130 1.00 97.38 85 THR A N 1
ATOM 632 C CA . THR A 1 85 ? -11.299 -0.583 16.383 1.00 97.38 85 THR A CA 1
ATOM 633 C C . THR A 1 85 ? -11.277 -1.618 17.502 1.00 97.38 85 THR A C 1
ATOM 635 O O . THR A 1 85 ? -12.181 -2.446 17.592 1.00 97.38 85 THR A O 1
ATOM 638 N N . THR A 1 86 ? -10.291 -1.536 18.387 1.00 96.50 86 THR A N 1
ATOM 639 C CA . THR A 1 86 ? -10.192 -2.334 19.612 1.00 96.50 86 THR A CA 1
ATOM 640 C C . THR A 1 86 ? -10.054 -1.396 20.804 1.00 96.50 86 THR A C 1
ATOM 642 O O . THR A 1 86 ? -9.208 -0.499 20.805 1.00 96.50 86 THR A O 1
ATOM 645 N N . SER A 1 87 ? -10.900 -1.562 21.816 1.00 95.12 87 SER A N 1
ATOM 646 C CA . SER A 1 87 ? -10.836 -0.772 23.040 1.00 95.12 87 SER A CA 1
ATOM 647 C C . SER A 1 87 ? -9.602 -1.126 23.863 1.00 95.12 87 SER A C 1
ATOM 649 O O . SER A 1 87 ? -8.978 -2.171 23.675 1.00 95.12 87 SER A O 1
ATOM 651 N N . ARG A 1 88 ? -9.267 -0.270 24.830 1.00 91.62 88 ARG A N 1
ATOM 652 C CA . ARG A 1 88 ? -8.162 -0.529 25.765 1.00 91.62 88 ARG A CA 1
ATOM 653 C C . ARG A 1 88 ? -8.337 -1.819 26.576 1.00 91.62 88 ARG A C 1
ATOM 655 O O . ARG A 1 88 ? -7.347 -2.433 26.954 1.00 91.62 88 ARG A O 1
ATOM 662 N N . ASP A 1 89 ? -9.585 -2.227 26.791 1.00 92.19 89 ASP A N 1
ATOM 663 C CA . ASP A 1 89 ? -9.953 -3.443 27.521 1.00 92.19 89 ASP A CA 1
ATOM 664 C C . ASP A 1 89 ? -9.980 -4.694 26.618 1.00 92.19 89 ASP A C 1
ATOM 666 O O . ASP A 1 89 ? -10.355 -5.774 27.067 1.00 92.19 89 ASP A O 1
ATOM 670 N N . GLY A 1 90 ? -9.606 -4.561 25.339 1.00 92.38 90 GLY A N 1
ATOM 671 C CA . GLY A 1 90 ? -9.512 -5.666 24.379 1.00 92.38 90 GLY A CA 1
ATOM 672 C C . GLY A 1 90 ? -10.797 -5.969 23.603 1.00 92.38 90 GLY A C 1
ATOM 673 O O . GLY A 1 90 ? -10.801 -6.860 22.754 1.00 92.38 90 GLY A O 1
ATOM 674 N N . GLN A 1 91 ? -11.881 -5.221 23.825 1.00 94.38 91 GLN A N 1
ATOM 675 C CA . GLN A 1 91 ? -13.127 -5.415 23.081 1.00 94.38 91 GLN A CA 1
ATOM 676 C C . GLN A 1 91 ? -12.977 -4.876 21.661 1.00 94.38 91 GLN A C 1
ATOM 678 O O . GLN A 1 91 ? -12.608 -3.722 21.479 1.00 94.38 91 GLN A O 1
ATOM 683 N N . SER A 1 92 ? -13.285 -5.688 20.654 1.00 94.56 92 SER A N 1
ATOM 684 C CA . SER A 1 92 ? -13.204 -5.277 19.248 1.00 94.56 92 SER A CA 1
ATOM 685 C C . SER A 1 92 ? -14.574 -4.900 18.688 1.00 94.56 92 SER A C 1
ATOM 687 O O . SER A 1 92 ? -15.593 -5.452 19.101 1.00 94.56 92 SER A O 1
ATOM 689 N N . SER A 1 93 ? -14.593 -3.963 17.743 1.00 95.62 93 SER A N 1
ATOM 690 C CA . SER A 1 93 ? -15.754 -3.696 16.897 1.00 95.62 93 SER A CA 1
ATOM 691 C C . SER A 1 93 ? -15.872 -4.744 15.790 1.00 95.62 93 SER A C 1
ATOM 693 O O . SER A 1 93 ? -14.929 -5.494 15.525 1.00 95.62 93 SER A O 1
ATOM 695 N N . ASP A 1 94 ? -16.988 -4.709 15.063 1.00 95.75 94 ASP A N 1
ATOM 696 C CA . ASP A 1 94 ? -17.047 -5.294 13.723 1.00 95.75 94 ASP A CA 1
ATOM 697 C C . ASP A 1 94 ? -16.034 -4.611 12.782 1.00 95.75 94 ASP A C 1
ATOM 699 O O . ASP A 1 94 ? -15.550 -3.501 13.048 1.00 95.75 94 ASP A O 1
ATOM 703 N N . CYS A 1 95 ? -15.712 -5.288 11.679 1.00 96.94 95 CYS A N 1
ATOM 704 C CA . CYS A 1 95 ? -14.891 -4.733 10.606 1.00 96.94 95 CYS A CA 1
ATOM 705 C C . CYS A 1 95 ? -15.656 -3.628 9.856 1.00 96.94 95 CYS A C 1
ATOM 707 O O . CYS A 1 95 ? -16.888 -3.649 9.781 1.00 96.94 95 CYS A O 1
ATOM 709 N N . SER A 1 96 ? -14.942 -2.649 9.304 1.00 97.25 96 SER A N 1
ATOM 710 C CA . SER A 1 96 ? -15.550 -1.557 8.546 1.00 97.25 96 SER A CA 1
ATOM 711 C C . SER A 1 96 ? -16.226 -2.064 7.272 1.00 97.25 96 SER A C 1
ATOM 713 O O . SER A 1 96 ? -15.704 -2.927 6.570 1.00 97.25 96 SER A O 1
ATOM 715 N N . THR A 1 97 ? -17.376 -1.479 6.934 1.00 94.88 97 THR A N 1
ATOM 716 C CA . THR A 1 97 ? -18.034 -1.706 5.636 1.00 94.88 97 THR A CA 1
ATOM 717 C C . THR A 1 97 ? -17.428 -0.846 4.527 1.00 94.88 97 THR A C 1
ATOM 719 O O . THR A 1 97 ? -17.480 -1.229 3.362 1.00 94.88 97 THR A O 1
ATOM 722 N N . SER A 1 98 ? -16.828 0.296 4.885 1.00 96.81 98 SER A N 1
ATOM 723 C CA . SER A 1 98 ? -15.989 1.094 3.989 1.00 96.81 98 SER A CA 1
ATOM 724 C C . SER A 1 98 ? -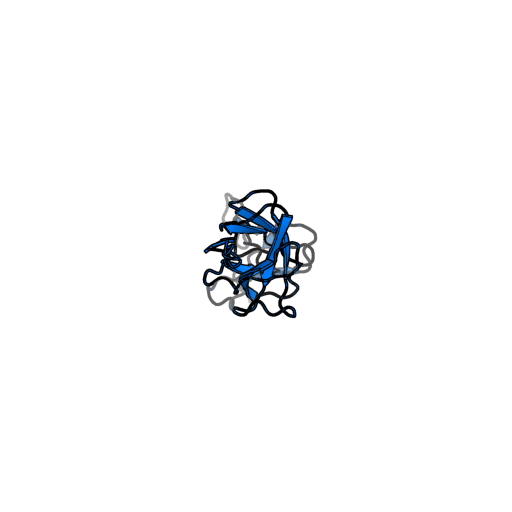14.601 0.472 3.846 1.00 96.81 98 SER A C 1
ATOM 726 O O . SER A 1 98 ? -14.062 -0.095 4.802 1.00 96.81 98 SER A O 1
ATOM 728 N N . SER A 1 99 ? -14.005 0.646 2.670 1.00 97.44 99 SER A N 1
ATOM 729 C CA . SER A 1 99 ? -12.669 0.160 2.332 1.00 97.44 99 SER A CA 1
ATOM 730 C C . SER A 1 99 ? -11.915 1.166 1.473 1.00 97.44 99 SER A C 1
ATOM 732 O O . SER A 1 99 ? -12.537 1.903 0.709 1.00 97.44 99 SER A O 1
ATOM 734 N N . ALA A 1 100 ? -10.588 1.128 1.523 1.00 97.56 100 ALA A N 1
ATOM 735 C CA . ALA A 1 100 ? -9.723 1.887 0.625 1.00 97.56 100 ALA A CA 1
ATOM 736 C C . ALA A 1 100 ? -8.852 0.934 -0.195 1.00 97.56 100 ALA A C 1
ATOM 738 O O . ALA A 1 100 ? -8.381 -0.072 0.328 1.00 97.56 100 ALA A O 1
ATOM 739 N N . SER A 1 101 ? -8.637 1.233 -1.476 1.00 96.69 101 SER A N 1
ATOM 740 C CA . SER A 1 101 ? -7.768 0.420 -2.335 1.00 96.69 101 SER A CA 1
ATOM 741 C C . SER A 1 101 ? -6.449 1.133 -2.621 1.00 96.69 101 SER A C 1
ATOM 743 O O . SER A 1 101 ? -6.401 2.362 -2.711 1.00 96.69 101 SER A O 1
ATOM 745 N N . TYR A 1 102 ? -5.384 0.350 -2.761 1.00 96.06 102 TYR A N 1
ATOM 746 C CA . TYR A 1 102 ? -4.048 0.801 -3.126 1.00 96.06 102 TYR A CA 1
ATOM 747 C C . TYR A 1 102 ? -3.433 -0.162 -4.143 1.00 96.06 102 TYR A C 1
ATOM 749 O O . TYR A 1 102 ? -3.290 -1.352 -3.872 1.00 96.06 102 TYR A O 1
ATOM 757 N N . SER A 1 103 ? -3.079 0.353 -5.316 1.00 95.38 103 SER A N 1
ATOM 758 C CA . SER A 1 103 ? -2.281 -0.349 -6.320 1.00 95.38 103 SER A CA 1
ATOM 759 C C . SER A 1 103 ? -0.797 -0.120 -6.038 1.00 95.38 103 SER A C 1
ATOM 761 O O . SER A 1 103 ? -0.296 0.988 -6.247 1.00 95.38 103 SER A O 1
ATOM 763 N N . PHE A 1 104 ? -0.117 -1.156 -5.548 1.00 92.19 104 PHE A N 1
ATOM 764 C CA . PHE A 1 104 ? 1.332 -1.172 -5.372 1.00 92.19 104 PHE A CA 1
ATOM 765 C C . PHE A 1 104 ? 1.976 -1.752 -6.623 1.00 92.19 104 PHE A C 1
ATOM 767 O O . PHE A 1 104 ? 1.632 -2.858 -7.042 1.00 92.19 104 PHE A O 1
ATOM 774 N N . GLN A 1 105 ? 2.875 -0.990 -7.231 1.00 87.94 105 GLN A N 1
ATOM 775 C CA . GLN A 1 105 ? 3.553 -1.378 -8.459 1.00 87.94 105 GLN A CA 1
ATOM 776 C C . GLN A 1 105 ? 5.016 -0.967 -8.368 1.00 87.94 105 GLN A C 1
ATOM 778 O O . GLN A 1 105 ? 5.360 0.215 -8.377 1.00 87.94 105 GLN A O 1
ATOM 783 N N . THR A 1 106 ? 5.887 -1.960 -8.274 1.00 77.38 106 THR A N 1
ATOM 784 C CA . THR A 1 106 ? 7.326 -1.797 -8.430 1.00 77.38 106 THR A CA 1
ATOM 785 C C . THR A 1 106 ? 7.661 -1.770 -9.922 1.00 77.38 106 THR A C 1
ATOM 787 O O . THR A 1 106 ? 7.073 -2.483 -10.728 1.00 77.38 106 THR A O 1
ATOM 790 N N . GLY A 1 107 ? 8.553 -0.873 -10.341 1.00 67.06 107 GLY A N 1
ATOM 791 C CA . GLY A 1 107 ? 8.974 -0.787 -11.746 1.00 67.06 107 GLY A CA 1
ATOM 792 C C . GLY A 1 107 ? 8.006 -0.088 -12.712 1.00 67.06 107 GLY A C 1
ATOM 793 O O . GLY A 1 107 ? 8.375 0.098 -13.869 1.00 67.06 107 GLY A O 1
ATOM 794 N N . GLN A 1 108 ? 6.825 0.373 -12.273 1.00 60.56 108 GLN A N 1
ATOM 795 C CA . GLN A 1 108 ? 6.094 1.413 -13.009 1.00 60.56 108 GLN A CA 1
ATOM 796 C C . GLN A 1 108 ? 6.676 2.772 -12.657 1.00 60.56 108 GLN A C 1
ATOM 798 O O . GLN A 1 108 ? 6.169 3.504 -11.810 1.00 60.56 108 GLN A O 1
ATOM 803 N N . THR A 1 109 ? 7.774 3.096 -13.320 1.00 61.19 109 THR A N 1
ATOM 804 C CA . THR A 1 109 ? 8.192 4.478 -13.425 1.00 61.19 109 THR A CA 1
ATOM 805 C C . THR A 1 109 ? 7.581 5.026 -14.707 1.00 61.19 109 THR A C 1
ATOM 807 O O . THR A 1 109 ? 7.830 4.474 -15.777 1.00 61.19 109 THR A O 1
ATOM 810 N N . GLU A 1 110 ? 6.741 6.063 -14.622 1.00 69.25 110 GLU A N 1
ATOM 811 C CA . GLU A 1 110 ? 6.370 6.823 -15.820 1.00 69.25 110 GLU A CA 1
ATOM 812 C C . GLU A 1 110 ? 7.670 7.335 -16.444 1.00 69.25 110 GLU A C 1
ATOM 814 O O . GLU A 1 110 ? 8.352 8.198 -15.878 1.00 69.25 110 GLU A O 1
ATOM 819 N N . LEU A 1 111 ? 8.055 6.717 -17.561 1.00 77.69 111 LEU A N 1
ATOM 820 C CA . LEU A 1 111 ? 9.222 7.112 -18.326 1.00 77.69 111 LEU A CA 1
ATOM 821 C C . LEU A 1 111 ? 8.859 8.366 -19.110 1.00 77.69 111 LEU A C 1
ATOM 823 O O . LEU A 1 111 ? 7.850 8.400 -19.816 1.00 77.69 111 LEU A O 1
ATOM 827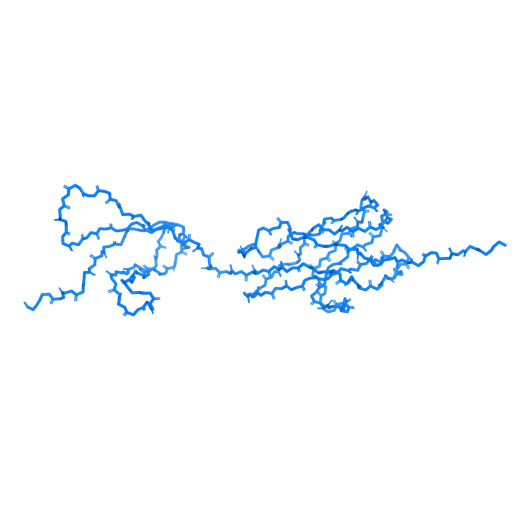 N N . PHE A 1 112 ? 9.698 9.387 -19.005 1.00 82.62 112 PHE A N 1
ATOM 828 C CA . PHE A 1 112 ? 9.569 10.574 -19.838 1.00 82.62 112 PHE A CA 1
ATOM 829 C C . PHE A 1 112 ? 10.443 10.399 -21.063 1.00 82.62 112 PHE A C 1
ATOM 831 O O . PHE A 1 112 ? 11.629 10.113 -20.929 1.00 82.62 112 PHE A O 1
ATOM 838 N N . ILE A 1 113 ? 9.849 10.573 -22.237 1.00 85.19 113 ILE A N 1
ATOM 839 C CA . ILE A 1 113 ? 10.541 10.523 -23.517 1.00 85.19 113 ILE A CA 1
ATOM 840 C C . ILE A 1 113 ? 10.596 11.950 -24.048 1.00 85.19 113 ILE A C 1
ATOM 842 O O . ILE A 1 113 ? 9.550 12.558 -24.274 1.00 85.19 113 ILE A O 1
ATOM 846 N N . ASP A 1 114 ? 11.801 12.475 -24.230 1.00 87.31 114 ASP A N 1
ATOM 847 C CA . ASP A 1 114 ? 12.039 13.783 -24.833 1.00 87.31 114 ASP A CA 1
ATOM 848 C C . ASP A 1 114 ? 12.869 13.634 -26.110 1.00 87.31 114 ASP A C 1
ATOM 850 O O . ASP A 1 114 ? 13.778 12.805 -26.191 1.00 87.31 114 ASP A O 1
ATOM 854 N N . VAL A 1 115 ? 12.549 14.436 -27.120 1.00 81.44 115 VAL A N 1
AT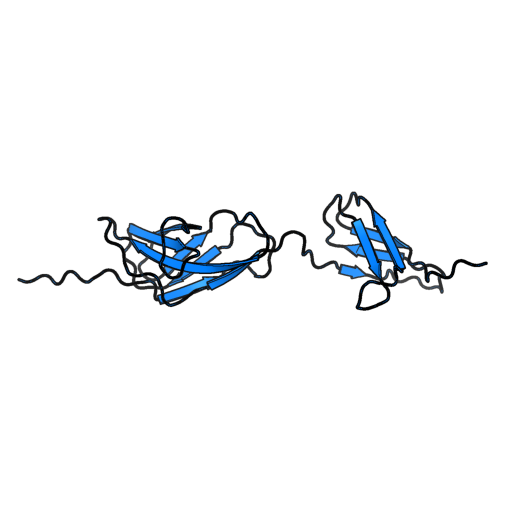OM 855 C CA . VAL A 1 115 ? 13.289 14.473 -28.382 1.00 81.44 115 VAL A CA 1
ATOM 856 C C . VAL A 1 115 ? 14.121 15.751 -28.373 1.00 81.44 115 VAL A C 1
ATOM 858 O O . VAL A 1 115 ? 13.569 16.827 -28.627 1.00 81.44 115 VAL A O 1
ATOM 861 N N . PRO A 1 116 ? 15.434 15.683 -28.080 1.00 74.56 116 PRO A N 1
ATOM 862 C CA . PRO A 1 116 ? 16.292 16.855 -28.147 1.00 74.56 116 PRO A CA 1
ATOM 863 C C . PRO A 1 116 ? 16.184 17.508 -29.529 1.00 74.56 116 PRO A C 1
ATOM 865 O O . PRO A 1 116 ? 16.252 16.849 -30.569 1.00 74.56 116 PRO A O 1
ATOM 868 N N . ILE A 1 117 ? 15.980 18.828 -29.535 1.00 63.81 117 ILE A N 1
ATOM 869 C CA . ILE A 1 117 ? 15.761 19.604 -30.756 1.00 63.81 117 ILE A CA 1
ATOM 870 C C . ILE A 1 117 ? 17.064 19.630 -31.562 1.00 63.81 117 ILE A C 1
ATOM 872 O O . ILE A 1 117 ? 17.922 20.487 -31.357 1.00 63.81 117 ILE A O 1
ATOM 876 N N . ASN A 1 118 ? 17.203 18.711 -32.512 1.00 60.28 118 ASN A N 1
ATOM 877 C CA . ASN A 1 118 ? 18.251 18.771 -33.520 1.00 60.28 118 ASN A CA 1
ATOM 878 C C . ASN A 1 118 ? 17.740 19.605 -34.703 1.00 60.28 118 ASN A C 1
ATOM 880 O O . ASN A 1 118 ? 16.727 19.288 -35.319 1.00 60.28 118 ASN A O 1
ATOM 884 N N . THR A 1 119 ? 18.430 20.697 -35.033 1.00 57.81 119 THR A N 1
ATOM 885 C CA . THR A 1 119 ? 18.048 21.644 -36.103 1.00 57.81 119 THR A CA 1
ATOM 886 C C . THR A 1 119 ? 18.367 21.143 -37.522 1.00 57.81 119 THR A C 1
ATOM 888 O O . THR A 1 119 ? 18.361 21.926 -38.472 1.00 57.81 119 THR A O 1
ATOM 891 N N . GLY A 1 120 ? 18.620 19.842 -37.692 1.00 61.72 120 GLY A N 1
ATOM 892 C CA . GLY A 1 120 ? 18.912 19.198 -38.972 1.00 61.72 120 GLY A CA 1
ATOM 893 C C . GLY A 1 120 ? 18.249 17.826 -39.085 1.00 61.72 120 GLY A C 1
ATOM 894 O O . GLY A 1 120 ? 17.972 17.178 -38.079 1.00 61.72 120 GLY A O 1
ATOM 895 N N . ALA A 1 121 ? 17.992 17.384 -40.318 1.00 62.59 121 ALA A N 1
ATOM 896 C CA . ALA A 1 121 ? 17.518 16.030 -40.584 1.00 62.59 121 ALA A CA 1
ATOM 897 C C . ALA A 1 121 ? 18.642 15.031 -40.258 1.00 62.59 121 ALA A C 1
ATOM 899 O O . ALA A 1 121 ? 19.592 14.898 -41.029 1.00 62.59 121 ALA A O 1
ATOM 900 N N . SER A 1 122 ? 18.554 14.375 -39.099 1.00 69.94 122 SER A N 1
ATOM 901 C CA . SER A 1 122 ? 19.380 13.209 -38.776 1.00 69.94 122 SER A CA 1
ATOM 902 C C . SER A 1 122 ? 18.667 11.957 -39.265 1.00 69.94 122 SER A C 1
ATOM 904 O O . SER A 1 122 ? 17.464 11.824 -39.045 1.00 69.94 122 SER A O 1
ATOM 906 N N . LEU A 1 123 ? 19.400 11.049 -39.911 1.00 73.12 123 LEU A N 1
ATOM 907 C CA . LEU A 1 123 ? 18.871 9.729 -40.266 1.00 73.12 123 LEU A CA 1
ATOM 908 C C . LEU A 1 123 ? 18.652 8.866 -39.016 1.00 73.12 123 LEU A C 1
ATOM 910 O O . LEU A 1 123 ? 17.698 8.103 -38.984 1.00 73.12 123 LEU A O 1
ATOM 914 N N . ASN A 1 124 ? 19.449 9.099 -37.967 1.00 77.94 124 ASN A N 1
ATOM 915 C CA . ASN A 1 124 ? 19.314 8.446 -36.670 1.00 77.94 124 ASN A CA 1
ATOM 916 C C . ASN A 1 124 ? 19.181 9.525 -35.581 1.00 77.94 124 ASN A C 1
ATOM 918 O O . ASN A 1 124 ? 20.181 10.136 -35.178 1.00 77.94 124 ASN A O 1
ATOM 922 N N . PRO A 1 125 ? 17.961 9.913 -35.180 1.00 83.62 125 PRO A N 1
ATOM 923 C CA . PRO A 1 125 ? 17.774 10.882 -34.110 1.00 83.62 125 PRO A CA 1
ATOM 924 C C . PRO A 1 125 ? 18.015 10.236 -32.741 1.00 83.62 125 PRO A C 1
ATOM 926 O O . PRO A 1 125 ? 17.770 9.052 -32.548 1.00 83.62 125 PRO A O 1
ATOM 929 N N . PHE A 1 126 ? 18.440 11.038 -31.766 1.00 85.88 126 PHE A N 1
ATOM 930 C CA . PHE A 1 126 ? 18.509 10.605 -30.370 1.00 85.88 126 PHE A CA 1
ATOM 931 C C . PHE A 1 126 ? 17.235 10.980 -29.625 1.00 85.88 126 PHE A C 1
ATOM 933 O O . PHE A 1 126 ? 16.635 12.027 -29.879 1.00 85.88 126 PHE A O 1
ATOM 940 N N . VAL A 1 127 ? 16.862 10.133 -28.676 1.00 88.69 127 VAL A N 1
ATOM 941 C CA . VAL A 1 127 ? 15.753 10.333 -27.749 1.00 88.69 127 VAL A CA 1
ATOM 942 C C . VAL A 1 127 ? 16.281 10.194 -26.329 1.00 88.69 127 VAL A C 1
ATOM 944 O O . VAL A 1 127 ? 16.996 9.245 -26.018 1.00 88.69 127 VAL A O 1
ATOM 947 N N . VAL A 1 128 ? 15.920 11.127 -25.456 1.00 89.56 128 VAL A N 1
ATOM 948 C CA . VAL A 1 128 ? 16.262 11.069 -24.034 1.00 89.56 128 VAL A CA 1
ATOM 949 C C . VAL A 1 128 ? 15.112 10.399 -23.299 1.00 89.56 128 VAL A C 1
ATOM 951 O O . VAL A 1 128 ? 13.993 10.910 -23.286 1.00 89.56 128 VAL A O 1
ATOM 954 N N . VAL A 1 129 ? 15.389 9.280 -22.642 1.00 88.88 129 VAL A N 1
ATOM 955 C CA . VAL A 1 129 ? 14.451 8.640 -21.719 1.00 88.88 129 VAL A CA 1
ATOM 956 C C . VAL A 1 129 ? 14.876 8.973 -20.293 1.00 88.88 129 VAL A C 1
ATOM 958 O O . VAL A 1 129 ? 16.037 8.805 -19.932 1.00 88.88 129 VAL A O 1
ATOM 961 N N . SER A 1 130 ? 13.955 9.472 -19.476 1.00 88.00 130 SER A N 1
ATOM 962 C CA . SER A 1 130 ? 14.200 9.882 -18.089 1.00 88.00 130 SER A CA 1
ATOM 963 C C . SER A 1 130 ? 13.292 9.150 -17.110 1.00 88.00 130 SER A C 1
ATOM 965 O O . SER A 1 130 ? 12.279 8.573 -17.503 1.00 88.00 130 SER A O 1
ATOM 967 N N . ASN A 1 131 ? 13.645 9.236 -15.822 1.00 81.62 131 ASN A N 1
ATOM 968 C CA . ASN A 1 131 ? 12.977 8.539 -14.722 1.00 81.62 131 ASN A CA 1
ATOM 969 C C . ASN A 1 131 ? 13.190 7.016 -14.811 1.00 81.62 131 ASN A C 1
ATOM 971 O O . ASN A 1 131 ? 12.287 6.217 -14.618 1.00 81.62 131 ASN A O 1
ATOM 975 N N . ILE A 1 132 ? 14.406 6.596 -15.153 1.00 82.44 132 ILE A N 1
ATOM 976 C CA . ILE A 1 132 ? 14.758 5.181 -15.282 1.00 82.44 132 ILE A CA 1
ATOM 977 C C . ILE A 1 132 ? 15.335 4.676 -13.958 1.00 82.44 132 ILE A C 1
ATOM 979 O O . ILE A 1 132 ? 16.044 5.392 -13.250 1.00 82.44 132 ILE A O 1
ATOM 983 N N . THR A 1 133 ? 15.059 3.419 -13.621 1.00 82.25 133 THR A N 1
ATOM 984 C CA . THR A 1 133 ? 15.732 2.746 -12.503 1.00 82.25 133 THR A CA 1
ATOM 985 C C . THR A 1 133 ? 17.144 2.328 -12.926 1.00 82.25 133 THR A C 1
ATOM 987 O O . THR A 1 133 ? 17.306 1.645 -13.934 1.00 82.25 133 THR A O 1
ATOM 990 N N . ILE A 1 134 ? 18.172 2.696 -12.155 1.00 78.19 134 ILE A N 1
ATOM 991 C CA . ILE A 1 134 ? 19.563 2.286 -12.425 1.00 78.19 134 ILE A CA 1
ATOM 992 C C . ILE A 1 134 ? 19.658 0.751 -12.476 1.00 78.19 134 ILE A C 1
ATOM 994 O O . ILE A 1 134 ? 19.142 0.057 -11.602 1.00 78.19 134 ILE A O 1
ATOM 998 N N . GLY A 1 135 ? 20.330 0.229 -13.502 1.00 76.31 135 GLY A N 1
ATOM 999 C CA . GLY A 1 135 ? 20.451 -1.197 -13.806 1.00 76.31 135 GLY A CA 1
ATOM 1000 C C . GLY A 1 135 ? 19.335 -1.752 -14.695 1.00 76.31 135 GLY A C 1
ATOM 1001 O O . GLY A 1 135 ? 19.424 -2.905 -15.113 1.00 76.31 135 GLY A O 1
ATOM 1002 N N . ALA A 1 136 ? 18.306 -0.960 -15.017 1.00 84.31 136 ALA A N 1
ATOM 1003 C CA . ALA A 1 136 ? 17.257 -1.366 -15.946 1.00 84.31 136 ALA A CA 1
ATOM 1004 C C . ALA A 1 136 ? 17.754 -1.434 -17.400 1.00 84.31 136 ALA A C 1
ATOM 1006 O O . ALA A 1 136 ? 18.815 -0.917 -17.757 1.00 84.31 136 ALA A O 1
ATOM 1007 N N . SER A 1 137 ? 16.945 -2.077 -18.241 1.00 87.19 137 SER A N 1
ATOM 1008 C CA . SER A 1 137 ? 17.061 -2.014 -19.700 1.00 87.19 137 SER A CA 1
ATOM 1009 C C . SER A 1 137 ? 15.862 -1.251 -20.256 1.00 87.19 137 SER A C 1
ATOM 1011 O O . SER A 1 137 ? 14.738 -1.450 -19.792 1.00 87.19 137 SER A O 1
ATOM 1013 N N . VAL A 1 138 ? 16.102 -0.374 -21.223 1.00 88.44 138 VAL A N 1
ATOM 1014 C CA . VAL A 1 138 ? 15.100 0.468 -21.877 1.00 88.44 138 VAL A CA 1
ATOM 1015 C C . VAL A 1 138 ? 14.996 0.056 -23.338 1.00 88.44 138 VAL A C 1
ATOM 1017 O O . VAL A 1 138 ? 16.007 -0.110 -24.014 1.00 88.44 138 VAL A O 1
ATOM 1020 N N . PHE A 1 139 ? 13.768 -0.090 -23.827 1.00 89.12 139 PHE A N 1
ATOM 1021 C CA . PHE A 1 139 ? 13.467 -0.447 -25.210 1.00 89.12 139 PHE A CA 1
ATOM 1022 C C . PHE A 1 139 ? 12.472 0.571 -25.771 1.00 89.12 139 PHE A C 1
ATOM 1024 O O . PHE A 1 139 ? 11.414 0.791 -25.180 1.00 89.12 139 PHE A O 1
ATOM 1031 N N . LEU A 1 140 ? 12.815 1.198 -26.893 1.00 88.25 140 LEU A N 1
ATOM 1032 C CA . LEU A 1 140 ? 11.945 2.094 -27.648 1.00 88.25 140 LEU A CA 1
ATOM 1033 C C . LEU A 1 140 ? 11.293 1.315 -28.783 1.00 88.25 140 LEU A C 1
ATOM 1035 O O . LEU A 1 140 ? 11.964 0.568 -29.491 1.00 88.25 140 LEU A O 1
ATOM 1039 N N . PHE A 1 141 ? 9.992 1.514 -28.975 1.00 88.50 141 PHE A N 1
ATOM 1040 C CA . PHE A 1 141 ? 9.228 0.871 -30.039 1.00 88.50 141 PHE A CA 1
ATOM 1041 C C . PHE A 1 141 ? 8.449 1.910 -30.840 1.00 88.50 141 PHE A C 1
ATOM 1043 O O . PHE A 1 141 ? 7.998 2.912 -30.283 1.00 88.50 141 PHE A O 1
ATOM 1050 N N . THR A 1 142 ? 8.261 1.662 -32.134 1.00 86.81 142 THR A N 1
ATOM 1051 C CA . THR A 1 142 ? 7.475 2.541 -33.019 1.00 86.81 142 THR A CA 1
ATOM 1052 C C . THR A 1 142 ? 5.990 2.178 -33.078 1.00 86.81 142 THR A C 1
ATOM 1054 O O . THR A 1 142 ? 5.194 2.953 -33.607 1.00 86.81 142 THR A O 1
ATOM 1057 N N . ASP A 1 143 ? 5.590 1.026 -32.528 1.00 83.88 143 ASP A N 1
ATOM 1058 C CA . ASP A 1 143 ? 4.207 0.555 -32.533 1.00 83.88 143 ASP A CA 1
ATOM 1059 C C . ASP A 1 143 ? 3.620 0.387 -31.125 1.00 83.88 143 ASP A C 1
ATOM 1061 O O . ASP A 1 143 ? 4.303 0.067 -30.154 1.00 83.88 143 ASP A O 1
ATOM 1065 N N . THR A 1 144 ? 2.298 0.528 -31.031 1.00 83.44 144 THR A N 1
ATOM 1066 C CA . THR A 1 144 ? 1.557 0.448 -29.764 1.00 83.44 144 THR A CA 1
ATOM 1067 C C . THR A 1 144 ? 1.520 -0.951 -29.146 1.00 83.44 144 THR A C 1
ATOM 1069 O O . THR A 1 144 ? 1.039 -1.096 -28.026 1.00 83.44 144 THR A O 1
ATOM 1072 N N . ASN A 1 145 ? 1.963 -1.989 -29.863 1.00 87.75 145 ASN A N 1
ATOM 1073 C CA . ASN A 1 145 ? 2.046 -3.360 -29.356 1.00 87.75 145 ASN A CA 1
ATOM 1074 C C . ASN A 1 145 ? 3.485 -3.766 -28.994 1.00 87.75 145 ASN A C 1
ATOM 1076 O O . ASN A 1 145 ? 3.701 -4.940 -28.682 1.00 87.75 145 ASN A O 1
ATOM 1080 N N . CYS A 1 146 ? 4.445 -2.834 -29.041 1.00 87.44 146 CYS A N 1
ATOM 1081 C CA . CYS A 1 146 ? 5.852 -3.040 -28.693 1.00 87.44 146 CYS A CA 1
ATOM 1082 C C . CYS A 1 146 ? 6.513 -4.211 -29.445 1.00 87.44 146 CYS A C 1
ATOM 1084 O O . CYS A 1 146 ? 7.135 -5.087 -28.843 1.00 87.44 146 CYS A O 1
ATOM 1086 N N . ARG A 1 147 ? 6.343 -4.270 -30.768 1.00 86.69 147 ARG A N 1
ATOM 1087 C CA . ARG A 1 147 ? 6.887 -5.324 -31.643 1.00 86.69 147 ARG A CA 1
ATOM 1088 C C . ARG A 1 147 ? 8.009 -4.844 -32.557 1.00 86.69 147 ARG A C 1
ATOM 1090 O O . ARG A 1 147 ? 8.855 -5.647 -32.938 1.00 86.69 147 ARG A O 1
ATOM 1097 N N . GLN A 1 148 ? 8.002 -3.576 -32.935 1.00 87.44 148 GLN A N 1
ATOM 1098 C CA . GLN A 1 148 ? 8.976 -2.944 -33.816 1.00 87.44 148 GLN A CA 1
ATOM 1099 C C . GLN A 1 148 ? 9.956 -2.147 -32.965 1.00 87.44 148 GLN A C 1
ATOM 1101 O O . GLN A 1 148 ? 9.664 -1.024 -32.559 1.00 87.44 148 GLN A O 1
ATOM 1106 N N . LEU A 1 149 ? 11.088 -2.773 -32.636 1.00 88.94 149 LEU A N 1
ATOM 1107 C CA . LEU A 1 149 ? 12.143 -2.144 -31.849 1.00 88.94 149 LEU A CA 1
ATOM 1108 C C . LEU A 1 149 ? 12.804 -1.030 -32.670 1.00 88.94 149 LEU A C 1
ATOM 1110 O O . LEU A 1 149 ? 13.266 -1.283 -33.777 1.00 88.94 149 LEU A O 1
ATOM 1114 N N . ALA A 1 150 ? 12.844 0.169 -32.099 1.00 88.00 150 ALA A N 1
ATOM 1115 C CA . ALA A 1 150 ? 13.428 1.375 -32.682 1.00 88.00 150 ALA A CA 1
ATOM 1116 C C . ALA A 1 150 ? 14.802 1.708 -32.079 1.00 88.00 150 ALA A C 1
ATOM 1118 O O . ALA A 1 150 ? 15.589 2.439 -32.657 1.00 88.00 150 ALA A O 1
ATOM 1119 N N . GLY A 1 151 ? 15.084 1.211 -30.877 1.00 88.38 151 GLY A N 1
ATOM 1120 C CA . GLY A 1 151 ? 16.330 1.471 -30.168 1.00 88.38 151 GLY A CA 1
ATOM 1121 C C . GLY A 1 151 ? 16.282 0.851 -28.782 1.00 88.38 151 GLY A C 1
ATOM 1122 O O . GLY A 1 151 ? 15.203 0.584 -28.243 1.00 88.38 151 GLY A O 1
ATOM 1123 N N . SER A 1 152 ? 17.438 0.587 -28.190 1.00 90.81 152 SER A N 1
ATOM 1124 C CA . SER A 1 152 ? 17.495 0.027 -26.844 1.00 90.81 152 SER A CA 1
ATOM 1125 C C . SER A 1 152 ? 18.793 0.365 -26.149 1.00 90.81 152 SER A C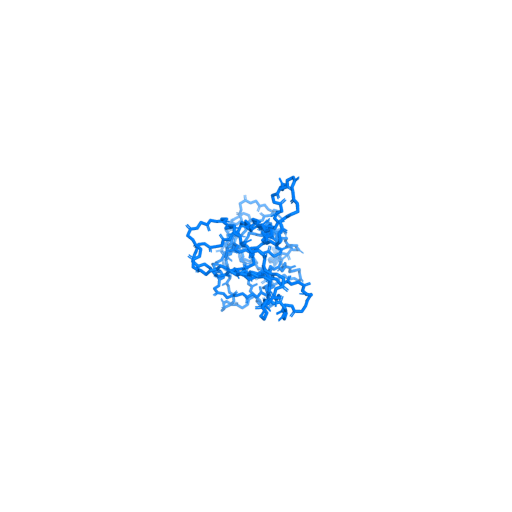 1
ATOM 1127 O O . SER A 1 152 ? 19.840 0.388 -26.786 1.00 90.81 152 SER A O 1
ATOM 1129 N N . GLU A 1 153 ? 18.720 0.493 -24.833 1.00 91.06 153 GLU A N 1
ATOM 1130 C CA . GLU A 1 153 ? 19.877 0.601 -23.958 1.00 91.06 153 GLU A CA 1
ATOM 1131 C C . GLU A 1 153 ? 19.750 -0.391 -22.808 1.00 91.06 153 GLU A C 1
ATOM 1133 O O . GLU A 1 153 ? 18.669 -0.596 -22.255 1.00 91.06 153 GLU A O 1
ATOM 1138 N N . SER A 1 154 ? 20.849 -1.048 -22.452 1.00 87.44 154 SER A N 1
ATOM 1139 C CA . SER A 1 154 ? 20.863 -2.091 -21.420 1.00 87.44 154 SER A CA 1
ATOM 1140 C C . SER A 1 154 ? 21.781 -1.699 -20.273 1.00 87.44 154 SER A C 1
ATOM 1142 O O . SER A 1 154 ? 22.857 -1.156 -20.496 1.00 87.44 154 SER A O 1
ATOM 1144 N N . PHE A 1 155 ? 21.388 -2.037 -19.043 1.00 82.00 155 PHE A N 1
ATOM 1145 C CA . PHE A 1 155 ? 22.171 -1.764 -17.831 1.00 82.00 155 PHE A CA 1
ATOM 1146 C C . PHE A 1 155 ? 22.495 -0.273 -17.636 1.00 82.00 155 PHE A C 1
ATOM 1148 O O . PHE A 1 155 ? 23.641 0.106 -17.382 1.00 82.00 155 PHE A O 1
ATOM 1155 N N . VAL A 1 156 ? 21.471 0.578 -17.723 1.00 85.31 156 VAL A N 1
ATOM 1156 C CA . VAL A 1 156 ? 21.609 2.033 -17.550 1.00 85.31 156 VAL A CA 1
ATOM 1157 C C . VAL A 1 156 ? 22.231 2.386 -16.193 1.00 85.31 156 VAL A C 1
ATOM 1159 O O . VAL A 1 156 ? 21.816 1.891 -15.147 1.00 85.31 156 VAL A O 1
ATOM 1162 N N . ASN A 1 157 ? 23.239 3.255 -16.190 1.00 84.31 157 ASN A N 1
ATOM 1163 C CA . ASN A 1 157 ? 23.979 3.653 -14.981 1.00 84.31 157 ASN A CA 1
ATOM 1164 C C . ASN A 1 157 ? 23.491 4.984 -14.371 1.00 84.31 157 ASN A C 1
ATOM 1166 O O . ASN A 1 157 ? 24.048 5.455 -13.380 1.00 84.31 157 ASN A O 1
ATOM 1170 N N . SER A 1 158 ? 22.454 5.572 -14.964 1.00 83.69 158 SER A N 1
ATOM 1171 C CA . SER A 1 158 ? 21.860 6.860 -14.617 1.00 83.69 158 SER A CA 1
ATOM 1172 C C . SER A 1 158 ? 20.332 6.747 -14.635 1.00 83.69 158 SER A C 1
ATOM 1174 O O . SER A 1 158 ? 19.773 5.784 -15.160 1.00 83.69 158 SER A O 1
ATOM 1176 N N . THR A 1 159 ? 19.646 7.734 -14.056 1.00 81.94 159 THR A N 1
ATOM 1177 C CA . THR A 1 159 ? 18.180 7.854 -14.105 1.00 81.94 159 THR A CA 1
ATOM 1178 C C . THR A 1 159 ? 17.667 8.466 -15.413 1.00 81.94 159 THR A C 1
ATOM 1180 O O . THR A 1 159 ? 16.456 8.613 -15.592 1.00 81.94 159 THR A O 1
ATOM 1183 N N . SER A 1 160 ? 18.571 8.805 -16.331 1.00 87.81 160 SER A N 1
ATOM 1184 C CA . SER A 1 160 ? 18.290 9.194 -17.711 1.00 87.81 160 SER A CA 1
ATOM 1185 C C . SER A 1 160 ? 19.279 8.529 -18.670 1.00 87.81 160 SER A C 1
ATOM 1187 O O . SER A 1 160 ? 20.428 8.274 -18.299 1.00 87.81 160 SER A O 1
ATOM 1189 N N . VAL A 1 161 ? 18.841 8.245 -19.896 1.00 90.31 161 VAL A N 1
ATOM 1190 C CA . VAL A 1 161 ? 19.673 7.673 -20.961 1.00 90.31 161 VAL A CA 1
ATOM 1191 C C . VAL A 1 161 ? 19.284 8.264 -22.316 1.00 90.31 161 VAL A C 1
ATOM 1193 O O . VAL A 1 161 ? 18.104 8.482 -22.584 1.00 90.31 161 VAL A O 1
ATOM 1196 N N . GLU A 1 162 ? 20.276 8.537 -23.158 1.00 90.75 162 GLU A N 1
ATOM 1197 C CA . GLU A 1 162 ? 20.077 8.865 -24.571 1.00 90.75 162 GLU A CA 1
ATOM 1198 C C . GLU A 1 162 ? 20.096 7.572 -25.383 1.00 90.75 162 GLU A C 1
ATOM 1200 O O . GLU A 1 162 ? 21.009 6.766 -25.233 1.00 90.75 162 GLU A O 1
ATOM 1205 N N . ILE A 1 163 ? 19.088 7.370 -26.226 1.00 89.62 163 ILE A N 1
ATOM 1206 C CA . ILE A 1 163 ? 18.956 6.198 -27.092 1.00 89.62 163 ILE A CA 1
ATOM 1207 C C . ILE A 1 163 ? 18.937 6.689 -28.535 1.00 89.62 163 ILE A C 1
ATOM 1209 O O . ILE A 1 163 ? 18.119 7.542 -28.890 1.00 89.62 163 ILE A O 1
ATOM 1213 N N . GLU A 1 164 ? 19.838 6.157 -29.357 1.00 88.56 164 GLU A N 1
ATOM 1214 C CA . GLU A 1 164 ? 19.792 6.349 -30.806 1.00 88.56 164 GLU A CA 1
ATOM 1215 C C . GLU A 1 164 ? 18.596 5.580 -31.370 1.00 88.56 164 GLU A C 1
ATOM 1217 O O . GLU A 1 164 ? 18.411 4.394 -31.084 1.00 88.56 164 GLU A O 1
ATOM 1222 N N . VAL A 1 165 ? 17.763 6.269 -32.140 1.00 86.88 165 VAL A N 1
ATOM 1223 C CA . VAL A 1 165 ? 16.641 5.666 -32.849 1.00 86.88 165 VAL A CA 1
ATOM 1224 C C . VAL A 1 165 ? 17.120 5.270 -34.236 1.00 86.88 165 VAL A C 1
ATOM 1226 O O . VAL A 1 165 ? 17.505 6.123 -35.033 1.00 86.88 165 VAL A O 1
ATOM 1229 N N . ASP A 1 166 ? 17.060 3.976 -34.507 1.00 81.56 166 ASP A N 1
ATOM 1230 C CA . ASP A 1 166 ? 17.255 3.371 -35.815 1.00 81.56 166 ASP A CA 1
ATOM 1231 C C . ASP A 1 166 ? 15.867 3.053 -36.397 1.00 81.56 166 ASP A C 1
ATOM 1233 O O . ASP A 1 166 ? 14.995 2.505 -35.713 1.00 81.56 166 ASP A O 1
ATOM 1237 N N . ASP A 1 167 ? 15.624 3.419 -37.655 1.00 67.62 167 ASP A N 1
ATOM 1238 C CA . ASP A 1 167 ? 14.364 3.107 -38.340 1.00 67.62 167 ASP A CA 1
ATOM 1239 C C . ASP A 1 167 ? 14.261 1.624 -38.746 1.00 67.62 167 ASP A C 1
ATOM 1241 O O . ASP A 1 167 ? 13.241 1.187 -39.293 1.00 67.62 167 ASP A O 1
ATOM 1245 N N . GLY A 1 168 ? 15.293 0.832 -38.440 1.00 59.34 168 GLY A N 1
ATOM 1246 C CA . GLY A 1 168 ? 15.345 -0.598 -38.704 1.00 59.34 168 GLY A CA 1
ATOM 1247 C C . GLY A 1 168 ? 15.569 -0.916 -40.180 1.00 59.34 168 GLY A C 1
ATOM 1248 O O . GLY A 1 168 ? 15.472 -2.086 -40.571 1.00 59.34 168 GLY A O 1
ATOM 1249 N N . ILE A 1 169 ? 15.886 0.078 -41.015 1.00 51.56 169 ILE A N 1
ATOM 1250 C CA . ILE A 1 169 ? 16.356 -0.150 -42.376 1.00 51.56 169 ILE A CA 1
ATOM 1251 C C . ILE A 1 169 ? 17.853 -0.444 -42.294 1.00 51.56 169 ILE A C 1
ATOM 1253 O O . ILE A 1 169 ? 18.708 0.406 -42.535 1.00 51.56 169 ILE A O 1
ATOM 1257 N N . LEU A 1 170 ? 18.177 -1.712 -42.016 1.00 41.94 170 LEU A N 1
ATOM 1258 C CA . LEU A 1 170 ? 19.468 -2.267 -42.408 1.00 41.94 170 LEU A CA 1
ATOM 1259 C C . LEU A 1 170 ? 19.642 -1.987 -43.904 1.00 41.94 170 LEU A C 1
ATOM 1261 O O . LEU A 1 170 ? 18.962 -2.573 -44.751 1.00 41.94 170 LEU A O 1
ATOM 1265 N N . THR A 1 171 ? 20.517 -1.041 -44.226 1.00 39.97 171 THR A N 1
ATOM 1266 C CA . THR A 1 171 ? 20.960 -0.821 -45.597 1.00 39.97 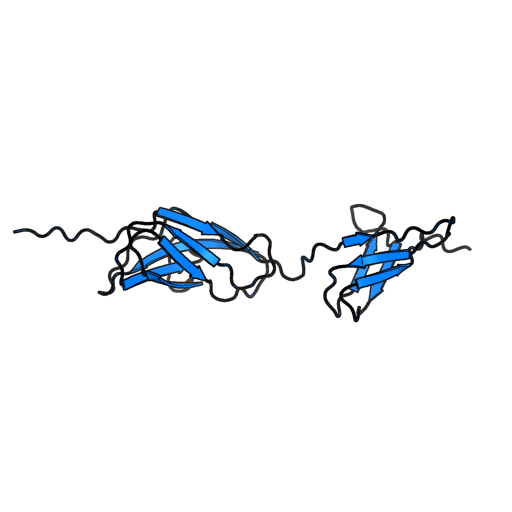171 THR A CA 1
ATOM 1267 C C . THR A 1 171 ? 21.627 -2.113 -46.076 1.00 39.97 171 THR A C 1
ATOM 1269 O O . THR A 1 171 ? 22.606 -2.572 -45.491 1.00 39.97 171 THR A O 1
ATOM 1272 N N . ASN A 1 172 ? 21.015 -2.746 -47.085 1.00 35.69 172 ASN A N 1
ATOM 1273 C CA . ASN A 1 172 ? 21.620 -3.830 -47.867 1.00 35.69 172 ASN A CA 1
ATOM 1274 C C . ASN A 1 172 ? 22.906 -3.361 -48.552 1.00 35.69 172 ASN A C 1
ATOM 1276 O O . ASN A 1 172 ? 22.909 -2.212 -49.055 1.00 35.69 172 ASN A O 1
#